Protein AF-A0A0C3D8C5-F1 (afdb_monomer_lite)

Secondary structure (DSSP, 8-state):
----GGG-HHHHHHHHHHHTSSTT-HHHHSHHHHSSS--HHHHHHHHHHHHHHHHHHHTT-SS----HHHHHHHHHHHHHHHHHHHTSHHHHHHHT--

Structure (mmCIF, N/CA/C/O backbone):
data_AF-A0A0C3D8C5-F1
#
_entry.id   AF-A0A0C3D8C5-F1
#
l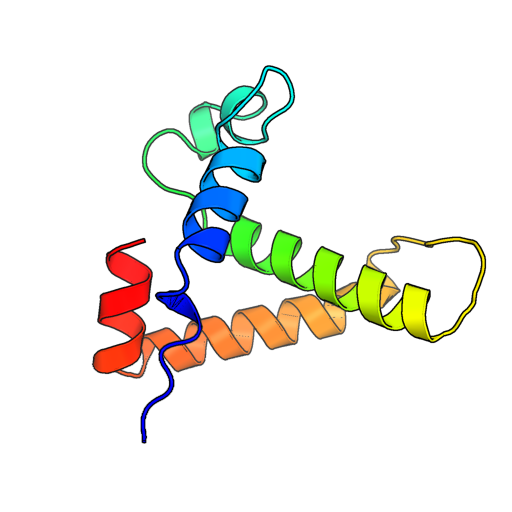oop_
_atom_site.group_PDB
_atom_site.id
_atom_site.type_symbol
_atom_site.label_atom_id
_atom_site.label_alt_id
_atom_site.label_comp_id
_atom_site.label_asym_id
_atom_site.label_entity_id
_atom_site.label_seq_id
_atom_site.pdbx_PDB_ins_code
_atom_site.Cartn_x
_atom_site.Cartn_y
_atom_site.Cartn_z
_atom_site.occupancy
_atom_site.B_iso_or_equiv
_atom_site.auth_seq_id
_atom_site.auth_comp_id
_atom_site.auth_asym_id
_atom_site.auth_atom_id
_atom_site.pdbx_PDB_model_num
ATOM 1 N N . GLY A 1 1 ? 20.099 -0.576 16.547 1.00 46.50 1 GLY A N 1
ATOM 2 C CA . GLY A 1 1 ? 19.306 0.649 16.317 1.00 46.50 1 GLY A CA 1
ATOM 3 C C . GLY A 1 1 ? 18.025 0.282 15.600 1.00 46.50 1 GLY A C 1
ATOM 4 O O . GLY A 1 1 ? 18.065 -0.587 14.742 1.00 46.50 1 GLY A O 1
ATOM 5 N N . ARG A 1 2 ? 16.888 0.874 15.974 1.00 53.06 2 ARG A N 1
ATOM 6 C CA . ARG A 1 2 ? 15.621 0.714 15.244 1.00 53.06 2 ARG A CA 1
ATOM 7 C C . ARG A 1 2 ? 15.430 1.941 14.364 1.00 53.06 2 ARG A C 1
ATOM 9 O O . ARG A 1 2 ? 14.955 2.963 14.850 1.00 53.06 2 ARG A O 1
ATOM 16 N N . THR A 1 3 ? 15.824 1.861 13.100 1.00 59.94 3 THR A N 1
ATOM 17 C CA . THR A 1 3 ? 15.584 2.954 12.155 1.00 59.94 3 THR A CA 1
ATOM 18 C C . THR A 1 3 ? 14.087 3.024 11.871 1.00 59.94 3 THR A C 1
ATOM 20 O O . THR A 1 3 ? 13.485 2.062 11.394 1.00 59.94 3 THR A O 1
ATOM 23 N N . ASN A 1 4 ? 13.453 4.137 12.238 1.00 63.28 4 ASN A N 1
ATOM 24 C CA . ASN A 1 4 ? 12.032 4.353 12.005 1.00 63.28 4 ASN A CA 1
ATOM 25 C C . ASN A 1 4 ? 11.819 5.009 10.639 1.00 63.28 4 ASN A C 1
ATOM 27 O O . ASN A 1 4 ? 11.492 6.189 10.567 1.00 63.28 4 ASN A O 1
ATOM 31 N N . ASN A 1 5 ? 11.991 4.237 9.567 1.00 65.12 5 ASN A N 1
ATOM 32 C CA . ASN A 1 5 ? 11.834 4.740 8.196 1.00 65.12 5 ASN A CA 1
ATOM 33 C C . ASN A 1 5 ? 10.415 5.280 7.915 1.00 65.12 5 ASN A C 1
ATOM 35 O O . ASN A 1 5 ? 10.235 6.077 7.005 1.00 65.12 5 ASN A O 1
ATOM 39 N N . LEU A 1 6 ? 9.421 4.889 8.727 1.00 61.62 6 LEU A N 1
ATOM 40 C CA . LEU A 1 6 ? 8.037 5.366 8.634 1.00 61.62 6 LEU A CA 1
ATOM 41 C C . LEU A 1 6 ? 7.780 6.712 9.331 1.00 61.62 6 LEU A C 1
ATOM 43 O O . LEU A 1 6 ? 6.740 7.310 9.099 1.00 61.62 6 LEU A O 1
ATOM 47 N N . ALA A 1 7 ? 8.693 7.202 10.177 1.00 64.31 7 ALA A N 1
ATOM 48 C CA . ALA A 1 7 ? 8.574 8.538 10.779 1.00 64.31 7 ALA A CA 1
ATOM 49 C C . ALA A 1 7 ? 9.220 9.635 9.928 1.00 64.31 7 ALA A C 1
ATOM 51 O O . ALA A 1 7 ? 9.327 10.774 10.379 1.00 64.31 7 ALA A O 1
ATOM 52 N N . HIS A 1 8 ? 9.675 9.307 8.716 1.00 69.50 8 HIS A N 1
ATOM 53 C CA . HIS A 1 8 ? 10.187 10.326 7.822 1.00 69.50 8 HIS A CA 1
ATOM 54 C C . HIS A 1 8 ? 9.025 11.240 7.394 1.00 69.50 8 HIS A C 1
ATOM 56 O O . HIS A 1 8 ? 8.067 10.745 6.794 1.00 69.50 8 HIS A O 1
ATOM 62 N N . PRO A 1 9 ? 9.080 12.556 7.659 1.00 69.88 9 PRO A N 1
ATOM 63 C CA . PRO A 1 9 ? 7.954 13.461 7.412 1.00 69.88 9 PRO A CA 1
ATOM 64 C C . PRO A 1 9 ? 7.530 13.492 5.937 1.00 69.88 9 PRO A C 1
ATOM 66 O O . PRO A 1 9 ? 6.347 13.600 5.634 1.00 69.88 9 PRO A O 1
ATOM 69 N N . THR A 1 10 ? 8.468 13.285 5.008 1.00 72.62 10 THR A N 1
ATOM 70 C CA . THR A 1 10 ? 8.169 13.174 3.569 1.00 72.62 10 THR A CA 1
ATOM 71 C C . THR A 1 10 ? 7.253 12.000 3.225 1.00 72.62 10 THR A C 1
ATOM 73 O O . THR A 1 10 ? 6.496 12.098 2.270 1.00 72.62 10 THR A O 1
ATOM 76 N N . LEU A 1 11 ? 7.279 10.902 3.991 1.00 67.00 11 LEU A N 1
ATOM 77 C CA . LEU A 1 11 ? 6.385 9.768 3.743 1.00 67.00 11 LEU A CA 1
ATOM 78 C C . LEU A 1 11 ? 4.938 10.115 4.111 1.00 67.00 11 LEU A C 1
ATOM 80 O O . LEU A 1 11 ? 4.022 9.789 3.364 1.00 67.00 11 LEU A O 1
ATOM 84 N N . SER A 1 12 ? 4.745 10.808 5.236 1.00 68.50 12 SER A N 1
ATOM 85 C CA . SER A 1 12 ? 3.434 11.327 5.640 1.00 68.50 12 SER A CA 1
ATOM 86 C C . SER A 1 12 ? 2.899 12.332 4.618 1.00 68.50 12 SER A C 1
ATOM 88 O O . SER A 1 12 ? 1.760 12.189 4.180 1.00 68.50 12 SER A O 1
ATOM 90 N N . GLY A 1 13 ? 3.735 13.278 4.173 1.00 73.12 13 GLY A N 1
ATOM 91 C CA . GLY A 1 13 ? 3.371 14.227 3.117 1.00 73.12 13 GLY A CA 1
ATOM 92 C C . GLY A 1 13 ? 2.970 13.532 1.814 1.00 73.12 13 GLY A C 1
ATOM 93 O O . GLY A 1 13 ? 1.922 13.837 1.263 1.00 73.12 13 GLY A O 1
ATOM 94 N N . LEU A 1 14 ? 3.729 12.520 1.379 1.00 73.38 14 LEU A N 1
ATOM 95 C CA . LEU A 1 14 ? 3.420 11.759 0.164 1.00 73.38 14 LEU A CA 1
ATOM 96 C C . LEU A 1 14 ? 2.073 11.022 0.247 1.00 73.38 14 LEU A C 1
ATOM 98 O O . LEU A 1 14 ? 1.333 10.994 -0.731 1.00 73.38 14 LEU A O 1
ATOM 102 N N . ILE A 1 15 ? 1.748 10.421 1.397 1.00 74.00 15 ILE A N 1
ATOM 103 C CA . ILE A 1 15 ? 0.456 9.751 1.622 1.00 74.00 15 ILE A CA 1
ATOM 104 C C . ILE A 1 15 ? -0.683 10.772 1.540 1.00 74.00 15 ILE A C 1
ATOM 106 O O . ILE A 1 15 ? -1.671 10.526 0.853 1.00 74.00 15 ILE A O 1
ATOM 110 N N . ILE A 1 16 ? -0.535 11.922 2.201 1.00 76.50 16 ILE A N 1
ATOM 111 C CA . ILE A 1 16 ? -1.543 12.988 2.187 1.00 76.50 16 ILE A CA 1
ATOM 112 C C . ILE A 1 16 ? -1.739 13.514 0.763 1.00 76.50 16 ILE A C 1
ATOM 114 O O . ILE A 1 16 ? -2.870 13.581 0.286 1.00 76.50 16 ILE A O 1
ATOM 118 N N . ASP A 1 17 ? -0.650 13.798 0.053 1.00 79.44 17 ASP A N 1
ATOM 119 C CA . ASP A 1 17 ? -0.720 14.354 -1.294 1.00 79.44 17 ASP A CA 1
ATOM 120 C C . ASP A 1 17 ? -1.302 13.376 -2.311 1.00 79.44 17 ASP A C 1
ATOM 122 O O . ASP A 1 17 ? -2.090 13.767 -3.167 1.00 79.44 17 ASP A O 1
ATOM 126 N N . PHE A 1 18 ? -0.974 12.089 -2.195 1.00 78.50 18 PHE A N 1
ATOM 127 C CA . PHE A 1 18 ? -1.480 11.065 -3.104 1.00 78.50 18 PHE A CA 1
ATOM 128 C C . PHE A 1 18 ? -2.949 10.702 -2.834 1.00 78.50 18 PHE A C 1
ATOM 130 O O . PHE A 1 18 ? -3.739 10.545 -3.770 1.00 78.50 18 PHE A O 1
ATOM 137 N N . PHE A 1 19 ? -3.332 10.544 -1.563 1.00 79.69 19 PHE A N 1
ATOM 138 C CA . PHE A 1 19 ? -4.674 10.079 -1.207 1.00 79.69 19 PHE A CA 1
ATOM 139 C C . PHE A 1 19 ? -5.684 11.204 -1.008 1.00 79.69 19 PHE A C 1
ATOM 141 O O . PHE A 1 19 ? -6.860 10.962 -1.246 1.00 79.69 19 PHE A O 1
ATOM 148 N N . TYR A 1 20 ? -5.275 12.409 -0.611 1.00 78.56 20 TYR A N 1
ATOM 149 C CA . TYR A 1 20 ? -6.218 13.431 -0.143 1.00 78.56 20 TYR A CA 1
ATOM 150 C C . TYR A 1 20 ? -6.061 14.806 -0.802 1.00 78.56 20 TYR A C 1
ATOM 152 O O . TYR A 1 20 ? -7.054 15.531 -0.906 1.00 78.56 20 TYR A O 1
ATOM 160 N N . THR A 1 21 ? -4.873 15.182 -1.284 1.00 82.19 21 THR A N 1
ATOM 161 C CA . THR A 1 21 ? -4.648 16.523 -1.851 1.00 82.19 21 THR A CA 1
ATOM 162 C C . THR A 1 21 ? -4.926 16.582 -3.355 1.00 82.19 21 THR A C 1
ATOM 164 O O . THR A 1 21 ? -4.323 15.876 -4.157 1.00 82.19 21 THR A O 1
ATOM 167 N N . GLY A 1 22 ? -5.793 17.510 -3.765 1.00 79.94 22 GLY A N 1
ATOM 168 C CA . GLY A 1 22 ? -6.052 17.825 -5.172 1.00 79.94 22 GLY A CA 1
ATOM 169 C C . GLY A 1 22 ? -7.277 17.112 -5.766 1.00 79.94 22 GLY A C 1
ATOM 170 O O . GLY A 1 22 ? -7.767 16.132 -5.205 1.00 79.94 22 GLY A O 1
ATOM 171 N N . PRO A 1 23 ? -7.792 17.611 -6.905 1.00 75.00 23 PRO A N 1
ATOM 172 C CA . PRO A 1 23 ? -9.075 17.181 -7.475 1.00 75.00 23 PRO A CA 1
ATOM 173 C C . PRO A 1 23 ? -9.064 15.750 -8.029 1.00 75.00 23 PRO A C 1
ATOM 175 O O . PRO A 1 23 ? -10.122 15.159 -8.211 1.00 75.00 23 PRO A O 1
ATOM 178 N N . SER A 1 24 ? -7.878 15.192 -8.279 1.00 78.25 24 SER A N 1
ATOM 179 C CA . SER A 1 24 ? -7.693 13.831 -8.796 1.00 78.25 24 SER A CA 1
ATOM 180 C C . SER A 1 24 ? -7.140 12.868 -7.743 1.00 78.25 24 SER A C 1
ATOM 182 O O . SER A 1 24 ? -6.677 11.784 -8.096 1.00 78.25 24 SER A O 1
ATOM 184 N N . SER A 1 25 ? -7.122 13.266 -6.467 1.00 84.00 25 SER A N 1
ATOM 185 C CA . SER A 1 25 ? -6.661 12.381 -5.400 1.00 84.00 25 SER A CA 1
ATOM 186 C C . SER A 1 25 ? -7.631 11.219 -5.211 1.00 84.00 25 SER A C 1
ATOM 188 O O . SER A 1 25 ? -8.838 11.337 -5.438 1.00 84.00 25 SER A O 1
ATOM 190 N N . VAL A 1 26 ? -7.106 10.072 -4.785 1.00 81.56 26 VAL A N 1
ATOM 191 C CA . VAL A 1 26 ? -7.903 8.841 -4.676 1.00 81.56 26 VAL A CA 1
ATOM 192 C C . VAL A 1 26 ? -9.079 9.019 -3.707 1.00 81.56 26 VAL A C 1
ATOM 194 O O . VAL A 1 26 ? -10.170 8.524 -3.970 1.00 81.56 26 VAL A O 1
ATOM 197 N N . GLY A 1 27 ? -8.896 9.773 -2.626 1.00 82.88 27 GLY A N 1
ATOM 198 C CA . GLY A 1 27 ? -9.935 10.065 -1.644 1.00 82.88 27 GLY A CA 1
ATOM 199 C C . GLY A 1 27 ? -10.997 11.048 -2.134 1.00 82.88 27 GLY A C 1
ATOM 200 O O . GLY A 1 27 ? -12.124 10.981 -1.660 1.00 82.88 27 GLY A O 1
ATOM 201 N N . GLN A 1 28 ? -10.690 11.915 -3.105 1.00 82.62 28 GLN A N 1
ATOM 202 C CA . GLN A 1 28 ? -11.712 12.729 -3.780 1.00 82.62 28 GLN A CA 1
ATOM 203 C C . GLN A 1 28 ? -12.479 11.925 -4.836 1.00 82.62 28 GLN A C 1
ATOM 205 O O . GLN A 1 28 ? -13.664 12.168 -5.049 1.00 82.62 28 GLN A O 1
ATOM 210 N N . LEU A 1 29 ? -11.824 10.952 -5.477 1.00 84.56 29 LEU A N 1
ATOM 211 C CA . LEU A 1 29 ? -12.448 10.072 -6.469 1.00 84.56 29 LEU A CA 1
ATOM 212 C C . LEU A 1 29 ? -13.326 8.978 -5.838 1.00 84.56 29 LEU A C 1
ATOM 214 O O . LEU A 1 29 ? -14.300 8.562 -6.458 1.00 84.56 29 LEU A O 1
ATOM 218 N N . PHE A 1 30 ? -12.992 8.529 -4.624 1.00 85.00 30 PHE A N 1
ATOM 219 C CA . PHE A 1 30 ? -13.698 7.468 -3.890 1.00 85.00 30 PHE A CA 1
ATOM 220 C C . PHE A 1 30 ? -13.975 7.877 -2.432 1.00 85.00 30 PHE A C 1
ATOM 222 O O . PHE A 1 30 ? -13.482 7.237 -1.494 1.00 85.00 30 PHE A O 1
ATOM 229 N N . PRO A 1 31 ? -14.727 8.963 -2.197 1.00 83.38 31 PRO A N 1
ATOM 230 C CA . PRO A 1 31 ? -14.901 9.533 -0.864 1.00 83.38 31 PRO A CA 1
ATOM 231 C C . PRO A 1 31 ? -15.524 8.548 0.130 1.00 83.38 31 PRO A C 1
ATOM 233 O O . PRO A 1 31 ? -15.149 8.541 1.296 1.00 83.38 31 PRO A O 1
ATOM 236 N N . GLU A 1 32 ? -16.424 7.669 -0.304 1.00 85.31 32 GLU A N 1
ATOM 237 C CA . GLU A 1 32 ? -17.033 6.627 0.532 1.00 85.31 32 GLU A CA 1
ATOM 238 C C . GLU A 1 32 ? -16.033 5.587 1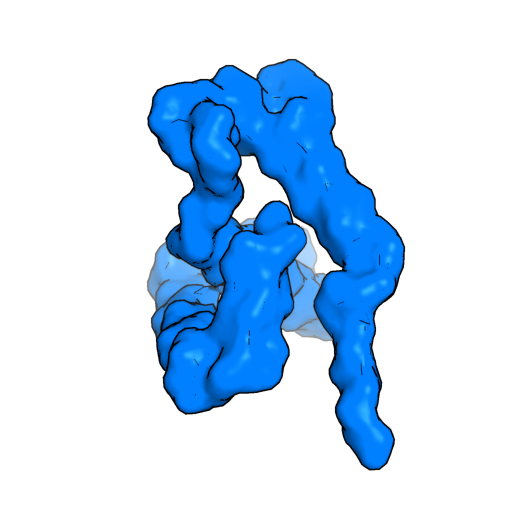.056 1.00 85.31 32 GLU A C 1
ATOM 240 O O . GLU A 1 32 ? -16.262 4.988 2.104 1.00 85.31 32 GLU A O 1
ATOM 245 N N . VAL A 1 33 ? -14.910 5.392 0.360 1.00 79.62 33 VAL A N 1
ATOM 246 C CA . VAL A 1 33 ? -13.878 4.413 0.727 1.00 79.62 33 VAL A CA 1
ATOM 247 C C . VAL A 1 33 ? -12.812 5.027 1.643 1.00 79.62 33 VAL A C 1
ATOM 249 O O . VAL A 1 33 ? -12.268 4.327 2.495 1.00 79.62 33 VAL A O 1
ATOM 252 N N . PHE A 1 34 ? -12.522 6.325 1.501 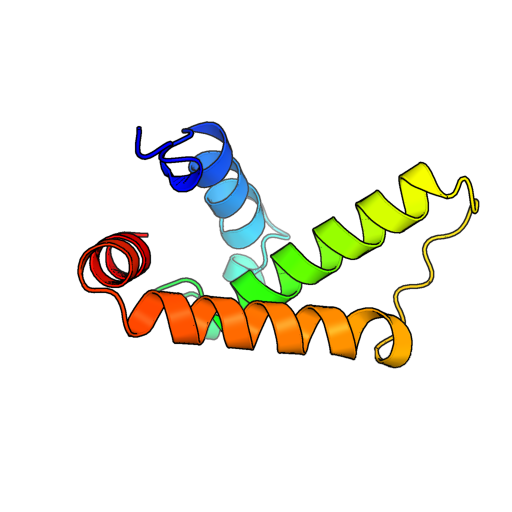1.00 81.50 34 PHE A N 1
ATOM 253 C CA . PHE A 1 34 ? -11.423 7.017 2.202 1.00 81.50 34 PHE A CA 1
ATOM 254 C C . PHE A 1 34 ? -11.899 8.016 3.267 1.00 81.50 34 PHE A C 1
ATOM 256 O O . PHE A 1 34 ? -11.109 8.815 3.766 1.00 81.50 34 PHE A O 1
ATOM 263 N N . GLN A 1 35 ? -13.185 7.970 3.621 1.00 72.69 35 GLN A N 1
ATOM 264 C CA . GLN A 1 35 ? -13.839 8.900 4.545 1.00 72.69 35 GLN A CA 1
ATOM 265 C C . GLN A 1 35 ? -13.278 8.873 5.975 1.00 72.69 35 GLN A C 1
ATOM 267 O O . GLN A 1 35 ? -13.290 9.898 6.650 1.00 72.69 35 GLN A O 1
ATOM 272 N N . ILE A 1 36 ? -12.832 7.703 6.445 1.00 74.75 36 ILE A N 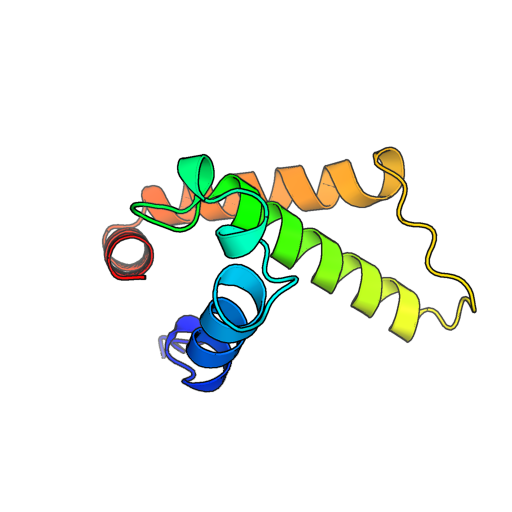1
ATOM 273 C CA . ILE A 1 36 ? -12.426 7.481 7.844 1.00 74.75 36 ILE A CA 1
ATOM 274 C C . ILE A 1 36 ? -10.917 7.252 7.951 1.00 74.75 36 ILE A C 1
ATOM 276 O O . ILE A 1 36 ? -10.257 7.872 8.777 1.00 74.75 36 ILE A O 1
ATOM 280 N N . GLU A 1 37 ? -10.371 6.369 7.118 1.00 76.94 37 GLU A N 1
ATOM 281 C CA . GLU A 1 37 ? -8.949 6.025 7.093 1.00 76.94 37 GLU A CA 1
ATOM 282 C C . GLU A 1 37 ? -8.536 5.576 5.685 1.00 76.94 37 GLU A C 1
ATOM 284 O O . GLU A 1 37 ? -9.384 5.224 4.862 1.00 76.94 37 GLU A O 1
ATOM 289 N N . VAL A 1 38 ? -7.230 5.560 5.400 1.00 78.56 38 VAL A N 1
ATOM 290 C CA . VAL A 1 38 ? -6.705 4.975 4.158 1.00 78.56 38 VAL A CA 1
ATOM 291 C C . VAL A 1 38 ? -6.784 3.446 4.262 1.00 78.56 38 VAL A C 1
ATOM 293 O O . VAL A 1 38 ? -6.109 2.862 5.118 1.00 78.56 38 VAL A O 1
ATOM 296 N N . PRO A 1 39 ? -7.515 2.742 3.375 1.00 82.69 39 PRO A N 1
ATOM 297 C CA . PRO A 1 39 ? -7.565 1.289 3.427 1.00 82.69 39 PRO A CA 1
ATOM 298 C C . PRO A 1 39 ? -6.181 0.674 3.211 1.00 82.69 39 PRO A C 1
ATOM 300 O O . PRO A 1 39 ? -5.447 1.015 2.280 1.00 82.69 39 PRO A O 1
ATOM 303 N N . ARG A 1 40 ? -5.850 -0.327 4.029 1.00 78.00 40 ARG A N 1
ATOM 304 C CA . ARG A 1 40 ? -4.573 -1.060 3.959 1.00 78.00 40 ARG A CA 1
ATOM 305 C C . ARG A 1 40 ? -4.285 -1.656 2.583 1.00 78.00 40 ARG A C 1
ATOM 307 O O . ARG A 1 40 ? -3.140 -1.673 2.143 1.00 78.00 40 ARG A O 1
ATOM 314 N N . VAL A 1 41 ? -5.327 -2.133 1.904 1.00 77.62 41 VAL A N 1
ATOM 315 C CA . VAL A 1 41 ? -5.224 -2.670 0.542 1.00 77.62 41 VAL A CA 1
ATOM 316 C C . VAL A 1 41 ? -4.716 -1.603 -0.424 1.00 77.62 41 VAL A C 1
ATOM 318 O O . VAL A 1 41 ? -3.861 -1.896 -1.256 1.00 77.62 41 VAL A O 1
ATOM 321 N N . THR A 1 42 ? -5.171 -0.362 -0.274 1.00 78.56 42 THR A N 1
ATOM 322 C CA . THR A 1 42 ? -4.735 0.752 -1.113 1.00 78.56 42 THR A CA 1
ATOM 323 C C . THR A 1 42 ? -3.271 1.095 -0.860 1.00 78.56 42 THR A C 1
ATOM 325 O O . THR A 1 42 ? -2.512 1.255 -1.811 1.00 78.56 42 THR A O 1
ATOM 328 N N . VAL A 1 43 ? -2.833 1.105 0.403 1.00 79.31 43 VAL A N 1
ATOM 329 C CA . VAL A 1 43 ? -1.411 1.286 0.749 1.00 79.31 43 VAL A CA 1
ATOM 330 C C . VAL A 1 43 ? -0.548 0.189 0.114 1.00 79.31 43 VAL A C 1
ATOM 332 O O . VAL A 1 43 ? 0.500 0.484 -0.462 1.00 79.31 43 VAL A O 1
ATOM 335 N N . ALA A 1 44 ? -0.998 -1.069 0.162 1.00 79.25 44 ALA A N 1
ATOM 336 C CA . ALA A 1 44 ? -0.291 -2.188 -0.457 1.00 79.25 44 ALA A CA 1
ATOM 337 C C . ALA A 1 44 ? -0.192 -2.048 -1.986 1.00 79.25 44 ALA A C 1
ATOM 339 O O . ALA A 1 44 ? 0.866 -2.320 -2.558 1.00 79.25 44 ALA A O 1
ATOM 340 N N . ILE A 1 45 ? -1.262 -1.597 -2.648 1.00 79.25 45 ILE A N 1
ATOM 341 C CA . ILE A 1 45 ? -1.274 -1.339 -4.095 1.00 79.25 45 ILE A CA 1
ATOM 342 C C . ILE A 1 45 ? -0.312 -0.202 -4.448 1.00 79.25 45 ILE A C 1
ATOM 344 O O . ILE A 1 45 ? 0.510 -0.378 -5.343 1.00 79.25 45 ILE A O 1
ATOM 348 N N . SER A 1 46 ? -0.341 0.922 -3.726 1.00 80.50 46 SER A N 1
ATOM 349 C CA . SER A 1 46 ? 0.569 2.049 -3.976 1.00 80.50 46 SER A CA 1
ATOM 350 C C . SER A 1 46 ? 2.036 1.654 -3.792 1.00 80.50 46 SER A C 1
ATOM 352 O O . SER A 1 46 ? 2.873 1.970 -4.636 1.00 80.50 46 SER A O 1
ATOM 354 N N . ALA A 1 47 ? 2.354 0.900 -2.736 1.00 80.75 47 ALA A N 1
ATOM 355 C CA . ALA A 1 47 ? 3.705 0.387 -2.509 1.00 80.75 47 ALA A CA 1
ATOM 356 C C . ALA A 1 47 ? 4.147 -0.595 -3.609 1.00 80.75 47 ALA A C 1
ATOM 358 O O . ALA A 1 47 ? 5.297 -0.564 -4.044 1.00 80.75 47 ALA A O 1
ATOM 359 N N . THR A 1 48 ? 3.227 -1.434 -4.090 1.00 78.94 48 THR A N 1
ATOM 360 C CA . THR A 1 48 ? 3.470 -2.346 -5.216 1.00 78.94 48 THR A CA 1
ATOM 361 C C . THR A 1 48 ? 3.772 -1.570 -6.491 1.00 78.94 48 THR A C 1
ATOM 363 O O . THR A 1 48 ? 4.761 -1.858 -7.161 1.00 78.94 48 THR A O 1
ATOM 366 N N . ALA A 1 49 ? 2.943 -0.571 -6.806 1.00 79.69 49 ALA A N 1
ATOM 367 C CA . ALA A 1 49 ? 3.104 0.246 -7.997 1.00 79.69 49 ALA A CA 1
ATOM 368 C C . ALA A 1 49 ? 4.445 0.983 -7.995 1.00 79.69 49 ALA A C 1
ATOM 370 O O . ALA A 1 49 ? 5.155 0.968 -8.997 1.00 79.69 49 ALA A O 1
ATOM 371 N N . LEU A 1 50 ? 4.828 1.539 -6.842 1.00 80.00 50 LEU A N 1
ATOM 372 C CA . LEU A 1 50 ? 6.119 2.194 -6.664 1.00 80.00 50 LEU A CA 1
ATOM 373 C C . LEU A 1 50 ? 7.291 1.220 -6.838 1.00 80.00 50 LEU A C 1
ATOM 375 O O . LEU A 1 50 ? 8.229 1.538 -7.562 1.00 80.00 50 LEU A O 1
ATOM 379 N N . LYS A 1 51 ? 7.244 0.035 -6.210 1.00 79.00 51 LYS A N 1
ATOM 380 C CA . LYS A 1 51 ? 8.306 -0.978 -6.345 1.00 79.00 51 LYS A CA 1
ATOM 381 C C . LYS A 1 51 ? 8.490 -1.396 -7.804 1.00 79.00 51 LYS A C 1
ATOM 383 O O . LYS A 1 51 ? 9.609 -1.360 -8.295 1.00 79.00 51 LYS A O 1
ATOM 388 N N . VAL A 1 52 ? 7.399 -1.714 -8.501 1.00 77.19 52 VAL A N 1
ATOM 389 C CA . VAL A 1 52 ? 7.448 -2.122 -9.914 1.00 77.19 52 VAL A CA 1
ATOM 390 C C . VAL A 1 52 ? 7.978 -0.994 -10.798 1.00 77.19 52 VAL A C 1
ATOM 392 O O . VAL A 1 52 ? 8.872 -1.238 -11.599 1.00 77.19 52 VAL A O 1
ATOM 395 N N . ALA A 1 53 ? 7.511 0.244 -10.610 1.00 73.69 53 ALA A N 1
ATOM 396 C CA . ALA A 1 53 ? 8.005 1.388 -11.375 1.00 73.69 53 ALA A CA 1
ATOM 397 C C . ALA A 1 53 ? 9.510 1.637 -11.160 1.00 73.69 53 ALA A C 1
ATOM 399 O O . ALA A 1 53 ? 10.223 1.961 -12.107 1.00 73.69 53 ALA A O 1
ATOM 400 N N . LEU A 1 54 ? 10.010 1.464 -9.930 1.00 76.50 54 LEU A N 1
ATOM 401 C CA . LEU A 1 54 ? 11.437 1.584 -9.623 1.00 76.50 54 LEU A CA 1
ATOM 402 C C . LEU A 1 54 ? 12.258 0.439 -10.230 1.00 76.50 54 LEU A C 1
ATOM 404 O O . LEU A 1 54 ? 13.291 0.708 -10.843 1.00 76.50 54 LEU A O 1
ATOM 408 N N . ASP A 1 55 ? 11.800 -0.809 -10.100 1.00 75.19 55 ASP A N 1
ATOM 409 C CA . ASP A 1 55 ? 12.451 -1.981 -10.702 1.00 75.19 55 ASP A CA 1
ATOM 410 C C . ASP A 1 55 ? 12.549 -1.819 -12.231 1.00 75.19 55 ASP A C 1
ATOM 412 O O . ASP A 1 55 ? 13.588 -2.086 -12.841 1.00 75.19 55 ASP A O 1
ATOM 416 N N . GLU A 1 56 ? 11.488 -1.306 -12.856 1.00 71.38 56 GLU A N 1
ATOM 417 C CA . GLU A 1 56 ? 11.439 -1.047 -14.293 1.00 71.38 56 GLU A CA 1
ATOM 418 C C . GLU A 1 56 ? 12.337 0.128 -14.710 1.00 71.38 56 GLU A C 1
ATOM 420 O O . GLU A 1 56 ? 13.098 -0.017 -15.671 1.00 71.38 56 GLU A O 1
ATOM 425 N N . MET A 1 57 ? 12.334 1.239 -13.960 1.00 70.56 57 MET A N 1
ATOM 426 C CA . MET A 1 57 ? 13.224 2.390 -14.180 1.00 70.56 57 MET A CA 1
ATOM 427 C C . MET A 1 57 ? 14.701 1.982 -14.121 1.00 70.56 57 MET A C 1
ATOM 429 O O . MET A 1 57 ? 15.491 2.386 -14.974 1.00 70.56 57 MET A O 1
ATOM 433 N N . VAL A 1 58 ? 15.078 1.139 -13.154 1.00 77.31 58 VAL A N 1
ATOM 434 C CA . VAL A 1 58 ? 16.441 0.594 -13.043 1.00 77.31 58 VAL A CA 1
ATOM 435 C C . VAL A 1 58 ? 16.758 -0.354 -14.207 1.00 77.31 58 VAL A C 1
ATOM 437 O O . VAL A 1 58 ? 17.891 -0.390 -14.684 1.00 77.31 58 VAL A O 1
ATOM 440 N N . SER A 1 59 ? 15.765 -1.082 -14.726 1.00 72.50 59 SER A N 1
ATOM 441 C CA . SER A 1 59 ? 15.946 -2.019 -15.844 1.00 72.50 59 SER A CA 1
ATOM 442 C C . SER A 1 59 ? 16.099 -1.367 -17.231 1.00 72.50 59 SER A C 1
ATOM 444 O O . SER A 1 59 ? 16.331 -2.083 -18.206 1.00 72.50 59 SER A O 1
ATOM 446 N N . SER A 1 60 ? 16.000 -0.032 -17.343 1.00 64.06 60 SER A N 1
ATOM 447 C CA . SER A 1 60 ? 16.118 0.743 -18.599 1.00 64.06 60 SER A CA 1
ATOM 448 C C . SER A 1 60 ? 15.153 0.320 -19.724 1.00 64.06 60 SER A C 1
ATOM 450 O O . SER A 1 60 ? 15.404 0.590 -20.900 1.00 64.06 60 SER A O 1
ATOM 452 N N . LYS A 1 61 ? 14.038 -0.348 -19.398 1.00 61.50 61 LYS A N 1
ATOM 453 C CA . LYS A 1 61 ? 13.020 -0.744 -20.381 1.00 61.50 61 LYS A CA 1
ATOM 454 C C . LYS A 1 61 ? 12.028 0.404 -20.555 1.00 61.50 61 LYS A C 1
ATOM 456 O O . LYS A 1 61 ? 11.276 0.722 -19.646 1.00 61.50 61 LYS A O 1
ATOM 461 N N . GLY A 1 62 ? 12.072 1.042 -21.723 1.00 61.12 62 GLY A N 1
ATOM 462 C CA . GLY A 1 62 ? 11.420 2.320 -22.036 1.00 61.12 62 GLY A CA 1
ATOM 463 C C . GLY A 1 62 ? 9.886 2.368 -22.051 1.00 61.12 62 GLY A C 1
ATOM 464 O O . GLY A 1 62 ? 9.352 3.353 -22.540 1.00 61.12 62 GLY A O 1
ATOM 465 N N . GLU A 1 63 ? 9.174 1.374 -21.514 1.00 64.06 63 GLU A N 1
ATOM 466 C CA . GLU A 1 63 ? 7.716 1.416 -21.332 1.00 64.06 63 GLU A CA 1
ATOM 467 C C . GLU A 1 63 ? 7.302 0.616 -20.086 1.00 64.06 63 GLU A C 1
ATOM 469 O O . GLU A 1 63 ? 7.578 -0.580 -19.979 1.00 64.06 63 GLU A O 1
ATOM 474 N N . VAL A 1 64 ? 6.614 1.286 -19.154 1.00 59.59 64 VAL A N 1
ATOM 475 C CA . VAL A 1 64 ? 6.034 0.687 -17.939 1.00 59.59 64 VAL A CA 1
ATOM 476 C C . VAL A 1 64 ? 4.780 -0.091 -18.335 1.00 59.59 64 VAL A C 1
ATOM 478 O O . VAL A 1 64 ? 3.750 0.502 -18.665 1.00 59.59 64 VAL A O 1
ATOM 481 N N . SER A 1 65 ? 4.835 -1.426 -18.320 1.00 63.34 65 SER A N 1
ATOM 482 C CA . SER A 1 65 ? 3.660 -2.264 -18.603 1.00 63.34 65 SER A CA 1
ATOM 483 C C . SER A 1 65 ? 3.027 -2.735 -17.296 1.00 63.34 65 SER A C 1
ATOM 485 O O . SER A 1 65 ? 3.344 -3.805 -16.775 1.00 63.34 65 SER A O 1
ATOM 487 N N . PHE A 1 66 ? 2.085 -1.945 -16.773 1.00 64.81 66 PHE A N 1
ATOM 488 C CA . PHE A 1 66 ? 1.398 -2.225 -15.509 1.00 64.81 66 PHE A CA 1
ATOM 489 C C . PHE A 1 66 ? 0.357 -3.354 -15.641 1.00 64.81 66 PHE A C 1
ATOM 491 O O . PHE A 1 66 ? -0.852 -3.128 -15.679 1.00 64.81 66 PHE A O 1
ATOM 498 N N . ARG A 1 67 ? 0.824 -4.603 -15.756 1.00 76.94 67 ARG A N 1
ATOM 499 C CA . ARG A 1 67 ? -0.027 -5.800 -15.874 1.00 76.94 67 ARG A CA 1
ATOM 500 C C . ARG A 1 67 ? -0.189 -6.502 -14.532 1.00 76.94 67 ARG A C 1
ATOM 502 O O . ARG A 1 67 ? 0.800 -6.786 -13.862 1.00 76.94 67 ARG A O 1
ATOM 509 N N . VAL A 1 68 ? -1.425 -6.893 -14.204 1.00 72.81 68 VAL A N 1
ATOM 510 C CA . VAL A 1 68 ? -1.776 -7.609 -12.958 1.00 72.81 68 VAL A CA 1
ATOM 511 C C . VAL A 1 68 ? -0.867 -8.810 -12.705 1.00 72.81 68 VAL A C 1
ATOM 513 O O . VAL A 1 68 ? -0.345 -8.965 -11.607 1.00 72.81 68 VAL A O 1
ATOM 516 N N . SER A 1 69 ? -0.622 -9.636 -13.724 1.00 77.19 69 SER A N 1
ATOM 517 C CA . SER A 1 69 ? 0.234 -10.824 -13.614 1.00 77.19 69 SER A CA 1
ATOM 518 C C . SER A 1 69 ? 1.670 -10.507 -13.189 1.00 77.19 69 SER A C 1
ATOM 520 O O . SER A 1 69 ? 2.309 -11.335 -12.548 1.00 77.19 69 SER A O 1
ATOM 522 N N . THR A 1 70 ? 2.171 -9.324 -13.547 1.00 73.25 70 THR A N 1
ATOM 523 C CA . THR A 1 70 ? 3.540 -8.886 -13.258 1.00 73.25 70 THR A CA 1
ATOM 524 C C . THR A 1 70 ? 3.678 -8.433 -11.808 1.00 73.25 70 THR A C 1
ATOM 526 O O . THR A 1 70 ? 4.650 -8.787 -11.147 1.00 73.25 70 THR A O 1
ATOM 529 N N . TYR A 1 71 ? 2.699 -7.693 -11.281 1.00 76.00 71 TYR A N 1
ATOM 530 C CA . TYR A 1 71 ? 2.803 -7.097 -9.946 1.00 76.00 71 TYR A CA 1
ATOM 531 C C . TYR A 1 71 ? 2.093 -7.886 -8.836 1.00 76.00 71 TYR A C 1
ATOM 533 O O . TYR A 1 71 ? 2.341 -7.635 -7.656 1.00 76.00 71 TYR A O 1
ATOM 541 N N . LEU A 1 72 ? 1.240 -8.860 -9.174 1.00 78.88 72 LEU A N 1
ATOM 542 C CA . LEU A 1 72 ? 0.520 -9.686 -8.199 1.00 78.88 72 LEU A CA 1
ATOM 543 C C . LEU A 1 72 ? 1.442 -10.367 -7.164 1.00 78.88 72 LEU A C 1
ATOM 545 O O . LEU A 1 72 ? 1.108 -10.311 -5.979 1.00 78.88 72 LEU A O 1
ATOM 549 N N . PRO A 1 73 ? 2.602 -10.956 -7.528 1.00 83.94 73 PRO A N 1
ATOM 550 C CA . PRO A 1 73 ? 3.502 -11.546 -6.534 1.00 83.94 73 PRO A CA 1
ATOM 551 C C . PRO A 1 73 ? 4.014 -10.519 -5.515 1.00 83.94 73 PRO A C 1
ATOM 553 O O . PRO A 1 73 ? 4.045 -10.798 -4.318 1.00 83.94 73 PRO A O 1
ATOM 556 N N . VAL A 1 74 ? 4.349 -9.311 -5.980 1.00 80.00 74 VAL A N 1
ATOM 557 C CA . VAL A 1 74 ? 4.812 -8.200 -5.135 1.00 80.00 74 VAL A CA 1
ATOM 558 C C . VAL A 1 74 ? 3.693 -7.704 -4.216 1.00 80.00 74 VAL A C 1
ATOM 560 O O . VAL A 1 74 ? 3.922 -7.475 -3.030 1.00 80.00 74 VAL A O 1
ATOM 563 N N . TYR A 1 75 ? 2.470 -7.601 -4.733 1.00 76.69 75 TYR A N 1
ATOM 564 C CA . TYR A 1 75 ? 1.295 -7.244 -3.940 1.00 76.69 75 TYR A CA 1
ATOM 565 C C . TYR A 1 75 ? 1.037 -8.246 -2.807 1.00 76.69 75 TYR A C 1
ATOM 567 O O . TYR A 1 75 ? 0.869 -7.850 -1.651 1.00 76.69 75 TYR A O 1
ATOM 575 N N . LEU A 1 76 ? 1.061 -9.548 -3.108 1.00 84.50 76 LEU A N 1
ATOM 576 C CA . LEU A 1 76 ? 0.880 -10.603 -2.107 1.00 84.50 76 LEU A CA 1
ATOM 577 C C . LEU A 1 76 ? 2.007 -10.605 -1.064 1.00 84.50 76 LEU A C 1
ATOM 579 O O . LEU A 1 76 ? 1.744 -10.799 0.125 1.00 84.50 76 LEU A O 1
ATOM 583 N N . GLU A 1 77 ? 3.247 -10.348 -1.486 1.00 86.06 77 GLU A N 1
ATOM 584 C CA . GLU A 1 77 ? 4.392 -10.185 -0.585 1.00 86.06 77 GLU A CA 1
ATOM 585 C C . GLU A 1 77 ? 4.166 -9.021 0.390 1.00 86.06 77 GLU A C 1
ATOM 587 O O . GLU A 1 77 ? 4.301 -9.198 1.604 1.00 86.06 77 GLU A O 1
ATOM 592 N N . ILE A 1 78 ? 3.753 -7.855 -0.114 1.00 81.38 78 ILE A N 1
ATOM 593 C CA . ILE A 1 78 ? 3.486 -6.666 0.705 1.00 81.38 78 ILE A CA 1
ATOM 594 C C . ILE A 1 78 ? 2.336 -6.919 1.684 1.00 81.38 78 ILE A C 1
ATOM 596 O O . ILE A 1 78 ? 2.476 -6.603 2.866 1.00 81.38 78 ILE A O 1
ATOM 600 N N . LEU A 1 79 ? 1.242 -7.561 1.258 1.00 83.75 79 LEU A N 1
ATOM 601 C CA . LEU A 1 79 ? 0.171 -7.974 2.175 1.00 83.75 79 LEU A CA 1
ATOM 602 C C . LEU A 1 79 ? 0.688 -8.906 3.279 1.00 83.75 79 LEU A C 1
ATOM 604 O O . LEU A 1 79 ? 0.331 -8.752 4.450 1.00 83.75 79 LEU A O 1
ATOM 608 N N . GLY A 1 80 ? 1.558 -9.854 2.927 1.00 86.44 80 GLY A N 1
ATOM 609 C CA . GLY A 1 80 ? 2.215 -10.736 3.888 1.00 86.44 80 GLY A CA 1
ATOM 610 C C . GLY A 1 80 ? 3.074 -9.971 4.897 1.00 86.44 80 GLY A C 1
ATOM 611 O O . GLY A 1 80 ? 3.036 -10.270 6.093 1.00 86.44 80 GLY A O 1
ATOM 612 N N . LEU A 1 81 ? 3.816 -8.956 4.445 1.00 83.69 81 LEU A N 1
ATOM 613 C CA . LEU A 1 81 ? 4.609 -8.077 5.309 1.00 83.69 81 LEU A CA 1
ATOM 614 C C . LEU A 1 81 ? 3.723 -7.234 6.232 1.00 83.69 81 LEU A C 1
ATOM 616 O O . LEU A 1 81 ? 4.009 -7.150 7.425 1.00 83.69 81 LEU A O 1
ATOM 620 N N . MET A 1 82 ? 2.617 -6.679 5.731 1.00 81.75 82 MET A N 1
ATOM 621 C CA . MET A 1 82 ? 1.651 -5.942 6.555 1.00 81.75 82 MET A CA 1
ATOM 622 C C . MET A 1 82 ? 1.052 -6.835 7.645 1.00 81.75 82 MET A C 1
ATOM 624 O O . MET A 1 82 ? 1.032 -6.452 8.814 1.00 81.75 82 MET A O 1
ATOM 628 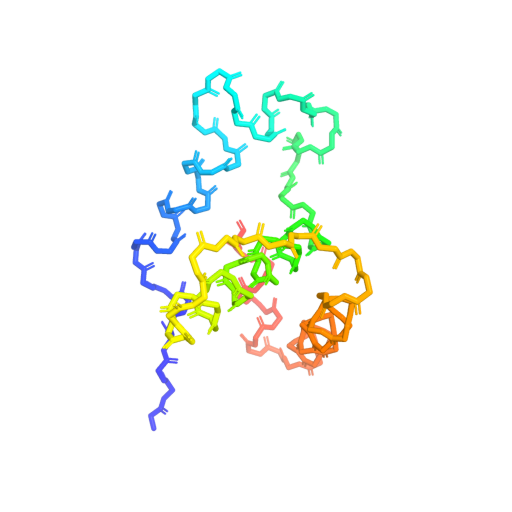N N . LYS A 1 83 ? 0.674 -8.072 7.300 1.00 84.69 83 LYS A N 1
ATOM 629 C CA . LYS A 1 83 ? 0.187 -9.056 8.276 1.00 84.69 83 LYS A CA 1
ATOM 630 C C . LYS A 1 83 ? 1.245 -9.396 9.330 1.00 84.69 83 LYS A C 1
ATOM 632 O O . LYS A 1 83 ? 0.917 -9.546 10.502 1.00 84.69 83 LYS A O 1
ATOM 637 N N . LYS A 1 84 ? 2.525 -9.493 8.950 1.00 82.50 84 LYS A N 1
ATOM 638 C CA . LYS A 1 84 ? 3.628 -9.670 9.913 1.00 82.50 84 LYS A CA 1
ATOM 639 C C . LYS A 1 84 ? 3.764 -8.460 10.842 1.00 82.50 84 LYS A C 1
ATOM 641 O O . LYS A 1 84 ? 3.945 -8.652 12.043 1.00 82.50 84 LYS A O 1
ATOM 646 N N . CYS A 1 85 ? 3.629 -7.236 10.330 1.00 78.56 85 CYS A N 1
ATOM 647 C CA . CYS A 1 85 ? 3.631 -6.025 11.155 1.00 78.56 85 CYS A CA 1
ATOM 648 C C . CYS A 1 85 ? 2.519 -6.042 12.212 1.00 78.56 85 CYS A C 1
ATOM 650 O O . CYS A 1 85 ? 2.781 -5.661 13.351 1.00 78.56 85 CYS A O 1
ATOM 652 N N . ASP A 1 86 ? 1.332 -6.562 11.885 1.00 79.56 86 ASP A N 1
ATOM 653 C CA . ASP A 1 86 ? 0.224 -6.690 12.846 1.00 79.56 86 ASP A CA 1
ATOM 654 C C . ASP A 1 86 ? 0.540 -7.627 14.018 1.00 79.56 86 ASP A C 1
ATOM 656 O O . ASP A 1 86 ? 0.051 -7.420 15.126 1.00 79.56 86 ASP A O 1
ATOM 660 N N . THR A 1 87 ? 1.381 -8.642 13.801 1.00 83.56 87 THR A N 1
ATOM 661 C CA . THR A 1 87 ? 1.786 -9.577 14.867 1.00 83.56 87 THR A CA 1
ATOM 662 C C . THR A 1 87 ? 2.820 -8.989 15.831 1.00 83.56 87 THR A C 1
ATOM 664 O O . THR A 1 87 ? 3.085 -9.5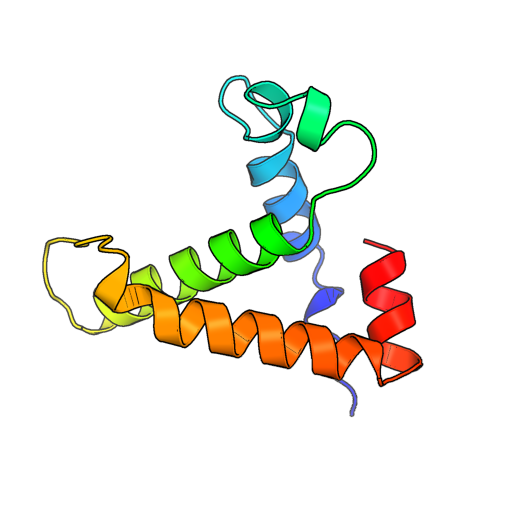67 16.883 1.00 83.56 87 THR A O 1
ATOM 667 N N . SER A 1 88 ? 3.402 -7.829 15.507 1.00 83.69 88 SER A N 1
ATOM 668 C CA . SER A 1 88 ? 4.357 -7.130 16.365 1.00 83.69 88 SER A CA 1
ATOM 669 C C . SER A 1 88 ? 3.699 -5.935 17.037 1.00 83.69 88 SER A C 1
ATOM 671 O O . SER A 1 88 ? 3.342 -4.969 16.371 1.00 83.69 88 SER A O 1
ATOM 673 N N . ALA A 1 89 ? 3.631 -5.937 18.371 1.00 79.31 89 ALA A N 1
ATOM 674 C CA . ALA A 1 89 ? 3.043 -4.838 19.144 1.00 79.31 89 ALA A CA 1
ATOM 675 C C . ALA A 1 89 ? 3.643 -3.459 18.797 1.00 79.31 89 ALA A C 1
ATOM 677 O O . ALA A 1 89 ? 2.933 -2.458 18.749 1.00 79.31 89 ALA A O 1
ATOM 678 N N . VAL A 1 90 ? 4.946 -3.410 18.498 1.00 77.38 90 VAL A N 1
ATOM 679 C CA . VAL A 1 90 ? 5.660 -2.170 18.153 1.00 77.38 90 VAL A CA 1
ATOM 680 C C . VAL A 1 90 ? 5.297 -1.668 16.752 1.00 77.38 90 VAL A C 1
ATOM 682 O O . VAL A 1 90 ? 5.190 -0.460 16.546 1.00 77.38 90 VAL A O 1
ATOM 685 N N . HIS A 1 91 ? 5.130 -2.569 15.781 1.00 73.56 91 HIS A N 1
ATOM 686 C CA . HIS A 1 91 ? 4.788 -2.188 14.408 1.00 73.56 91 HIS A CA 1
ATOM 687 C C . HIS A 1 91 ? 3.284 -1.941 14.251 1.00 73.56 91 HIS A C 1
ATOM 689 O O . HIS A 1 91 ? 2.904 -0.934 13.660 1.00 73.56 91 HIS A O 1
ATOM 695 N N . ALA A 1 92 ? 2.441 -2.767 14.874 1.00 74.31 92 ALA A N 1
ATOM 696 C CA . ALA A 1 92 ? 0.989 -2.616 14.884 1.00 74.31 92 ALA A CA 1
ATOM 697 C C . ALA A 1 92 ? 0.537 -1.265 15.462 1.00 74.31 92 ALA A C 1
ATOM 699 O O . ALA A 1 92 ? -0.362 -0.636 14.910 1.00 74.31 92 ALA A O 1
ATOM 700 N N . ALA A 1 93 ? 1.179 -0.786 16.536 1.00 74.06 93 ALA A N 1
ATOM 701 C CA . ALA A 1 93 ? 0.867 0.518 17.124 1.00 74.06 93 ALA A CA 1
ATOM 702 C C . ALA A 1 93 ? 1.104 1.681 16.144 1.00 74.06 93 ALA A C 1
ATOM 704 O O . ALA A 1 93 ? 0.314 2.617 16.113 1.00 74.06 93 ALA A O 1
ATOM 705 N N . LYS A 1 94 ? 2.148 1.598 15.310 1.00 69.31 94 LYS A N 1
ATOM 706 C CA . LYS A 1 94 ? 2.457 2.624 14.301 1.00 69.31 94 LYS A CA 1
ATOM 707 C C . LYS A 1 94 ? 1.523 2.577 13.102 1.00 69.31 94 LYS A C 1
ATOM 709 O O . LYS A 1 94 ? 1.169 3.618 12.573 1.00 69.31 94 LYS A O 1
ATOM 714 N N . THR A 1 95 ? 1.124 1.385 12.666 1.00 66.00 95 THR A N 1
ATOM 715 C CA . THR A 1 95 ? 0.174 1.247 11.554 1.00 66.00 95 THR A CA 1
ATOM 716 C C . THR A 1 95 ? -1.226 1.733 11.930 1.00 66.00 95 THR A C 1
ATOM 718 O O . THR A 1 95 ? -1.952 2.162 11.051 1.00 66.00 95 THR A O 1
ATOM 721 N N . LYS A 1 96 ? -1.606 1.686 13.214 1.00 66.38 96 LYS A N 1
ATOM 722 C CA . LYS A 1 96 ? -2.881 2.234 13.712 1.00 66.38 96 LYS A CA 1
ATOM 723 C C . LYS A 1 96 ? -2.870 3.748 13.948 1.00 66.38 96 LYS A C 1
ATOM 725 O O . LYS A 1 96 ? -3.926 4.314 14.191 1.00 66.38 96 LYS A O 1
ATOM 730 N N . SER A 1 97 ? -1.692 4.371 13.989 1.00 60.22 97 SER A N 1
ATOM 731 C CA . SER A 1 97 ? -1.536 5.812 14.230 1.00 60.22 97 SER A CA 1
ATOM 732 C C . SER A 1 97 ? -1.305 6.621 12.951 1.00 60.22 97 SER A C 1
ATOM 734 O O . SER A 1 97 ? -1.076 7.824 13.047 1.00 60.22 97 SER A O 1
ATOM 736 N N . LEU A 1 98 ? -1.231 5.941 11.804 1.00 56.12 98 LEU A N 1
ATOM 737 C CA . LEU A 1 98 ? -1.206 6.533 10.466 1.00 56.12 98 LEU A CA 1
ATOM 738 C C . LEU A 1 98 ? -2.643 6.739 9.996 1.00 56.12 98 LEU A C 1
ATOM 740 O O . LEU A 1 98 ? -2.866 7.761 9.319 1.00 56.12 98 LEU A O 1
#

Sequence (98 aa):
GRTNNLAHPTLSGLIIDFFYTGPSSVGQLFPEVFQIEVPRVTVAISATALKVALDEMVSSKGEVSFRVSTYLPVYLEILGLMKKCDTSAVHAAKTKSL

pLDDT: mean 75.12, std 8.05, range [46.5, 86.44]

Radius of gyration: 14.94 Å; chains: 1; bounding box: 36×29×41 Å

InterPro domains:
  IPR045341 Domain of unknown function DUF6532 [PF20149] (3-84)

Organism: NCBI:txid1036808

Foldseek 3Di:
DDDPPVPPVVNVVVCCCQAPDDCPHVCNVCVVQPVPHDDPLVVLVVVLVVVQVVVVVVVPPPDRDPDCVVSVVSSVVSVVVVVVLCVDPVSVVVVVVD